Protein AF-A0A842KE38-F1 (afdb_monomer_lite)

Foldseek 3Di:
DWWKKWKFFDAVPGTQDIGIDTDDDADPPRHPDDDPDDDDDDDDDDRPRGQKIFIATPVRDTPDIDGDDPWDKDKAWPPPHDDDDDAFFKDKTFMDIDDPVPDQDFKWKWKDQPAPPDTDTQDGRHRDRMDIDGCNVCHDRPIDIDIDD

Structure (mmCIF, N/CA/C/O backbone):
data_AF-A0A842KE38-F1
#
_entry.id   AF-A0A842KE38-F1
#
loop_
_atom_site.group_PDB
_atom_site.id
_atom_site.type_symbol
_atom_site.label_atom_id
_atom_site.label_alt_id
_atom_site.label_comp_id
_atom_site.label_asym_id
_atom_site.label_entity_id
_atom_site.label_seq_id
_atom_site.pdbx_PDB_ins_code
_atom_site.Cartn_x
_atom_site.Cartn_y
_atom_site.Cartn_z
_atom_site.occupancy
_atom_site.B_iso_or_equiv
_atom_site.auth_seq_id
_atom_site.auth_comp_id
_atom_site.auth_asym_id
_atom_site.auth_atom_id
_atom_site.pdbx_PDB_model_num
ATOM 1 N N . MET A 1 1 ? 0.581 24.268 21.949 1.00 58.28 1 MET A N 1
ATOM 2 C CA . MET A 1 1 ? -0.018 23.309 22.916 1.00 58.28 1 MET A CA 1
ATOM 3 C C . MET A 1 1 ? -0.162 21.964 22.214 1.00 58.28 1 MET A C 1
ATOM 5 O O . MET A 1 1 ? -0.668 21.952 21.100 1.00 58.28 1 MET A O 1
ATOM 9 N N . ALA A 1 2 ? 0.316 20.862 22.800 1.00 65.12 2 ALA A N 1
ATOM 10 C CA . ALA A 1 2 ? 0.195 19.548 22.165 1.00 65.12 2 ALA A CA 1
ATOM 11 C C . ALA A 1 2 ? -1.279 19.109 22.129 1.00 65.12 2 ALA A C 1
ATOM 13 O O . ALA A 1 2 ? -1.949 19.096 23.161 1.00 65.12 2 ALA A O 1
ATOM 14 N N . THR A 1 3 ? -1.782 18.760 20.947 1.00 71.88 3 THR A N 1
ATOM 15 C CA . THR A 1 3 ? -3.107 18.157 20.780 1.00 71.88 3 THR A CA 1
ATOM 16 C C . THR A 1 3 ? -2.974 16.653 20.949 1.00 71.88 3 THR A C 1
ATOM 18 O O . THR A 1 3 ? -2.140 16.025 20.297 1.00 71.88 3 THR A O 1
ATOM 21 N N . ILE A 1 4 ? -3.792 16.075 21.826 1.00 82.31 4 ILE A N 1
ATOM 22 C CA . ILE A 1 4 ? -3.867 14.626 22.010 1.00 82.31 4 ILE A CA 1
ATOM 23 C C . ILE A 1 4 ? -4.935 14.078 21.066 1.00 82.31 4 ILE A C 1
ATOM 25 O O . ILE A 1 4 ? -6.087 14.530 21.074 1.00 82.31 4 ILE A O 1
ATOM 29 N N . ALA A 1 5 ? -4.544 13.087 20.279 1.00 90.12 5 ALA A N 1
ATOM 30 C CA . ALA A 1 5 ? -5.433 12.298 19.448 1.00 90.12 5 ALA A CA 1
ATOM 31 C C . ALA A 1 5 ? -5.064 10.817 19.568 1.00 90.12 5 ALA A C 1
ATOM 33 O O . ALA A 1 5 ? -3.997 10.458 20.074 1.00 90.12 5 ALA A O 1
ATOM 34 N N . SER A 1 6 ? -5.957 9.944 19.121 1.00 93.50 6 SER A N 1
ATOM 35 C CA . SER A 1 6 ? -5.705 8.507 19.150 1.00 93.50 6 SER A CA 1
ATOM 36 C C . SER A 1 6 ? -6.171 7.841 17.869 1.00 93.50 6 SER A C 1
ATOM 38 O O . SER A 1 6 ? -7.213 8.194 17.314 1.00 93.50 6 SER A O 1
ATOM 40 N N . PHE A 1 7 ? -5.415 6.838 17.437 1.00 94.06 7 PHE A N 1
ATOM 41 C CA . PHE A 1 7 ? -5.851 5.870 16.442 1.00 94.06 7 PHE A CA 1
ATOM 42 C C . PHE A 1 7 ? -6.683 4.786 17.126 1.00 94.06 7 PHE A C 1
ATOM 44 O O . PHE A 1 7 ? -6.229 4.174 18.092 1.00 94.06 7 PHE A O 1
ATOM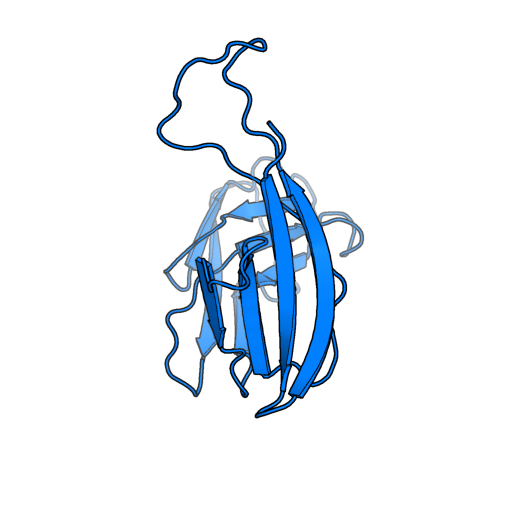 51 N N . TYR A 1 8 ? -7.885 4.546 16.616 1.00 95.75 8 TYR A N 1
ATOM 52 C CA . TYR A 1 8 ? -8.792 3.484 17.039 1.00 95.75 8 TYR A CA 1
ATOM 53 C C . TYR A 1 8 ? -8.860 2.426 15.945 1.00 95.75 8 TYR A C 1
ATOM 55 O O . TYR A 1 8 ? -9.320 2.711 14.839 1.00 95.75 8 TYR A O 1
ATOM 63 N N . PHE A 1 9 ? -8.447 1.208 16.280 1.00 95.81 9 PHE A N 1
ATOM 64 C CA . PHE A 1 9 ? -8.566 0.025 15.432 1.00 95.81 9 PHE A CA 1
ATOM 65 C C . PHE A 1 9 ? -9.776 -0.766 15.899 1.00 95.81 9 PHE A C 1
ATOM 67 O O . PHE A 1 9 ? -9.838 -1.182 17.058 1.00 95.81 9 PHE A O 1
ATOM 74 N N . GLN A 1 10 ? -10.763 -0.932 15.028 1.00 95.00 10 GLN A N 1
ATOM 75 C CA . GLN A 1 10 ? -12.067 -1.468 15.398 1.00 95.00 10 GLN A CA 1
ATOM 76 C C . GLN A 1 10 ? -12.455 -2.630 14.494 1.00 95.00 10 GLN A C 1
ATOM 78 O O . GLN A 1 10 ? -12.182 -2.609 13.295 1.00 95.00 10 GLN A O 1
ATOM 83 N N . LYS A 1 11 ? -13.146 -3.611 15.065 1.00 91.81 11 LYS A N 1
ATOM 84 C CA . LYS A 1 11 ? -13.996 -4.572 14.349 1.00 91.81 11 LYS A CA 1
ATOM 85 C C . LYS A 1 11 ? -15.445 -4.187 14.652 1.00 91.81 11 LYS A C 1
ATOM 87 O O . LYS A 1 11 ? -15.666 -3.494 15.638 1.00 91.81 11 LYS A O 1
ATOM 92 N N . VAL A 1 12 ? -16.416 -4.585 13.828 1.00 83.62 12 VAL A N 1
ATOM 93 C CA . VAL A 1 12 ? -17.844 -4.256 14.036 1.00 83.62 12 VAL A CA 1
ATOM 94 C C . VAL A 1 12 ? -18.211 -4.353 15.525 1.00 83.62 12 VAL A C 1
ATOM 96 O O . VAL A 1 12 ? -17.997 -5.393 16.144 1.00 83.62 12 VAL A O 1
ATOM 99 N N . GLU A 1 13 ? -18.651 -3.223 16.091 1.00 83.19 13 GLU A N 1
ATOM 100 C CA . GLU A 1 13 ? -19.075 -3.053 17.494 1.00 83.19 13 GLU A CA 1
ATOM 101 C C . GLU A 1 13 ? -18.011 -3.312 18.585 1.00 83.19 13 GLU A C 1
ATOM 103 O O . GLU A 1 13 ? -18.340 -3.420 19.765 1.00 83.19 13 GLU A O 1
ATOM 108 N N . SER A 1 14 ? -16.719 -3.362 18.245 1.00 92.06 14 SER A N 1
ATOM 109 C CA . SER A 1 14 ? -15.638 -3.587 19.215 1.00 92.06 14 SER A CA 1
ATOM 110 C C . SER A 1 14 ? -14.373 -2.783 18.905 1.00 92.06 14 SER A C 1
ATOM 112 O O . SER A 1 14 ? -13.946 -2.644 17.758 1.00 92.06 14 SER A O 1
ATOM 114 N N . ILE A 1 15 ? -13.732 -2.268 19.955 1.00 95.56 15 ILE A N 1
ATOM 115 C CA . ILE A 1 15 ? -12.409 -1.646 19.856 1.00 95.56 15 ILE A CA 1
ATOM 116 C C . ILE A 1 15 ? -11.365 -2.738 20.091 1.00 95.56 15 ILE A C 1
ATOM 118 O O . ILE A 1 15 ? -11.347 -3.362 21.149 1.00 95.56 15 ILE A O 1
ATOM 122 N N . LEU A 1 16 ? -10.499 -2.959 19.104 1.00 95.94 16 LEU A N 1
ATOM 123 C CA . LEU A 1 16 ? -9.398 -3.919 19.180 1.00 95.94 16 LEU A CA 1
ATOM 124 C C . LEU A 1 16 ? -8.140 -3.294 19.786 1.00 95.94 16 LEU A C 1
ATOM 126 O O . LEU A 1 16 ? -7.410 -3.958 20.515 1.00 95.94 16 LEU A O 1
ATOM 130 N N . SER A 1 17 ? -7.867 -2.028 19.464 1.00 96.06 17 SER A N 1
ATOM 131 C CA . SER A 1 17 ? -6.698 -1.307 19.968 1.00 96.06 17 SER A CA 1
ATOM 132 C C . SER A 1 17 ? -6.904 0.204 19.923 1.00 96.06 17 SER A C 1
ATOM 134 O O . SER A 1 17 ? -7.622 0.721 19.060 1.00 96.06 17 SER A O 1
ATOM 136 N N . VAL A 1 18 ? -6.240 0.905 20.843 1.00 95.31 18 VAL A N 1
ATOM 137 C CA . VAL A 1 18 ? -6.167 2.367 20.894 1.00 95.31 18 VAL A CA 1
ATOM 138 C C . VAL A 1 18 ? -4.710 2.779 21.040 1.00 95.31 18 VAL A C 1
ATOM 140 O O . VAL A 1 18 ? -4.032 2.349 21.972 1.00 95.31 18 VAL A O 1
ATOM 143 N N . ILE A 1 19 ? -4.236 3.635 20.137 1.00 94.00 19 ILE A N 1
ATOM 144 C CA . ILE A 1 19 ? -2.865 4.151 20.158 1.00 94.00 19 ILE A CA 1
ATOM 145 C C . ILE A 1 19 ? -2.920 5.665 20.255 1.00 94.00 19 ILE A C 1
ATOM 147 O O . ILE A 1 19 ? -3.369 6.342 19.333 1.00 94.00 19 ILE A O 1
ATOM 151 N N . ASN A 1 20 ? -2.471 6.186 21.392 1.00 93.06 20 ASN A N 1
ATOM 152 C CA . ASN A 1 20 ? -2.435 7.618 21.653 1.00 93.06 20 ASN A CA 1
ATOM 153 C C . ASN A 1 20 ? -1.197 8.243 21.018 1.00 93.06 20 ASN A C 1
ATOM 155 O O . ASN A 1 20 ? -0.104 7.678 21.077 1.00 93.06 20 ASN A O 1
ATOM 159 N N . PHE A 1 21 ? -1.366 9.439 20.475 1.00 90.12 21 PHE A N 1
ATOM 160 C CA . PHE A 1 21 ? -0.272 10.265 20.009 1.00 90.12 21 PHE A CA 1
ATOM 161 C C . PHE A 1 21 ? -0.519 11.725 20.374 1.00 90.12 21 PHE A C 1
ATOM 163 O O . PHE A 1 21 ? -1.653 12.206 20.446 1.00 90.12 21 PHE A O 1
ATOM 170 N N . SER A 1 22 ? 0.579 12.430 20.602 1.00 87.56 22 SER A N 1
ATOM 171 C CA . SER A 1 22 ? 0.574 13.871 20.797 1.00 87.56 22 SER A CA 1
ATOM 172 C C . SER A 1 22 ? 1.160 14.511 19.556 1.00 87.56 22 SER A C 1
ATOM 174 O O . SER A 1 22 ? 2.239 14.121 19.110 1.00 87.56 22 SER A O 1
ATOM 176 N N . ILE A 1 23 ? 0.465 15.504 19.019 1.00 80.25 23 ILE A N 1
ATOM 177 C CA . ILE A 1 23 ? 0.962 16.316 17.917 1.00 80.25 23 ILE A CA 1
ATOM 178 C C . ILE A 1 23 ? 1.076 17.767 18.362 1.00 80.25 23 ILE A C 1
ATOM 180 O O . ILE A 1 23 ? 0.185 18.303 19.020 1.00 80.25 23 ILE A O 1
ATOM 184 N N . SER A 1 24 ? 2.189 18.404 18.022 1.00 78.06 24 SER A N 1
ATOM 185 C CA . SER A 1 24 ? 2.355 19.843 18.178 1.00 78.06 24 SER A CA 1
ATOM 186 C C . SER A 1 24 ? 2.626 20.426 16.808 1.00 78.06 24 SER A C 1
ATOM 188 O O . SER A 1 24 ? 3.560 20.007 16.132 1.00 78.06 24 SER A O 1
ATOM 190 N N . PHE A 1 25 ? 1.812 21.395 16.421 1.00 75.81 25 PHE A N 1
ATOM 191 C CA . PHE A 1 25 ? 2.036 22.171 15.218 1.00 75.81 25 PHE A CA 1
ATOM 192 C C . PHE A 1 25 ? 2.848 23.396 15.619 1.00 75.81 25 PHE A C 1
ATOM 194 O O . PHE A 1 25 ? 2.385 24.211 16.414 1.00 75.81 25 PHE A O 1
ATOM 201 N N . ILE A 1 26 ? 4.086 23.454 15.144 1.00 71.06 26 ILE A N 1
ATOM 202 C CA . ILE A 1 26 ? 4.981 24.598 15.306 1.00 71.06 26 ILE A CA 1
ATOM 203 C C . ILE A 1 26 ? 5.258 25.112 13.894 1.00 71.06 26 ILE A C 1
ATOM 205 O O . ILE A 1 26 ? 5.452 24.303 12.980 1.00 71.06 26 ILE A O 1
ATOM 209 N N . GLY A 1 27 ? 5.198 26.426 13.710 1.00 66.69 27 GLY A N 1
ATOM 210 C CA . GLY A 1 27 ? 5.492 27.083 12.446 1.00 66.69 27 GLY A CA 1
ATOM 211 C C . GLY A 1 27 ? 6.975 26.981 12.068 1.00 66.69 27 GLY A C 1
ATOM 212 O O . GLY A 1 27 ? 7.793 26.443 12.830 1.00 66.69 27 GLY A O 1
ATOM 213 N N . PRO A 1 28 ? 7.342 27.474 10.873 1.00 68.56 28 PRO A N 1
ATOM 214 C CA . PRO A 1 28 ? 8.731 27.530 10.431 1.00 68.56 28 PRO A CA 1
ATOM 215 C C . PRO A 1 28 ? 9.630 28.170 11.498 1.00 68.56 28 PRO A C 1
ATOM 217 O O . PRO A 1 28 ? 9.247 29.138 12.146 1.00 68.56 28 PRO A O 1
ATOM 220 N N . GLU A 1 29 ? 10.825 27.610 11.704 1.00 69.88 29 GLU A N 1
ATOM 221 C CA . GLU A 1 29 ? 11.835 28.155 12.632 1.00 69.88 29 GLU A CA 1
ATOM 222 C C . GLU A 1 29 ? 11.390 28.276 14.103 1.00 69.88 29 GLU A C 1
ATOM 224 O O . GLU A 1 29 ? 11.982 29.019 14.884 1.00 69.88 29 GLU A O 1
ATOM 229 N N . GLY A 1 30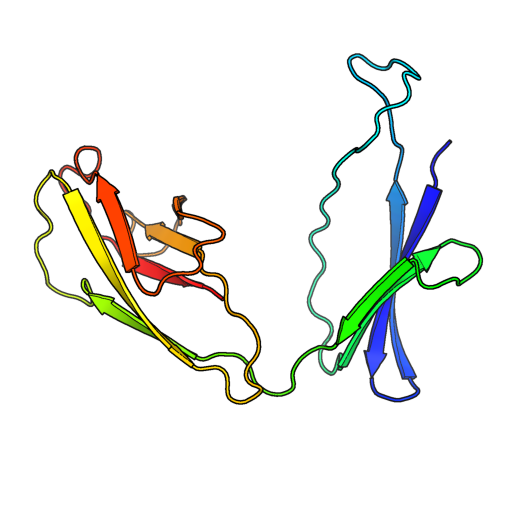 ? 10.370 27.520 14.518 1.00 68.00 30 GLY A N 1
ATOM 230 C CA . GLY A 1 30 ? 9.862 27.594 15.888 1.00 68.00 30 GLY A CA 1
ATOM 231 C C . GLY A 1 30 ? 8.831 28.703 16.103 1.00 68.00 30 GLY A C 1
ATOM 232 O O . GLY A 1 30 ? 8.447 28.945 17.248 1.00 68.00 30 GLY A O 1
ATOM 233 N N . SER A 1 31 ? 8.393 29.376 15.034 1.00 69.75 31 SER A N 1
ATOM 234 C CA . SER A 1 31 ? 7.384 30.426 15.116 1.00 69.75 31 SER A CA 1
ATOM 235 C C . SER A 1 31 ? 6.009 29.858 15.483 1.00 69.75 31 SER A C 1
ATOM 237 O O . SER A 1 31 ? 5.686 28.699 15.222 1.00 69.75 31 SER A O 1
ATOM 239 N N . GLU A 1 32 ? 5.162 30.691 16.084 1.00 67.19 32 GLU A N 1
ATOM 240 C CA . GLU A 1 32 ? 3.730 30.402 16.236 1.00 67.19 32 GLU A CA 1
ATOM 241 C C . GLU A 1 32 ? 2.929 30.884 15.014 1.00 67.19 32 GLU A C 1
ATOM 243 O O . GLU A 1 32 ? 1.727 31.134 15.116 1.00 67.19 32 GLU A O 1
ATOM 248 N N . GLU A 1 33 ? 3.580 31.058 13.855 1.00 72.12 33 GLU A N 1
ATOM 249 C CA . GLU A 1 33 ? 2.873 31.457 12.641 1.00 72.12 33 GLU A CA 1
ATOM 250 C C . GLU A 1 33 ? 1.817 30.415 12.279 1.00 72.12 33 GLU A C 1
ATOM 252 O O . GLU A 1 33 ? 2.065 29.205 12.253 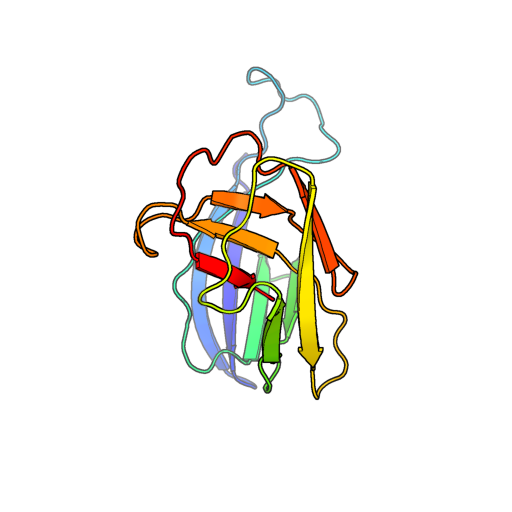1.00 72.12 33 GLU A O 1
ATOM 257 N N . ILE A 1 34 ? 0.612 30.913 12.006 1.00 67.62 34 ILE A N 1
ATOM 258 C CA . ILE A 1 34 ? -0.499 30.086 11.564 1.00 67.62 34 ILE A CA 1
ATOM 259 C C . ILE A 1 34 ? -0.154 29.587 10.167 1.00 67.62 34 ILE A C 1
ATOM 261 O O . ILE A 1 34 ? -0.100 30.358 9.212 1.00 67.62 34 ILE A O 1
ATOM 265 N N . VAL A 1 35 ? 0.068 28.284 10.066 1.00 69.62 35 VAL A N 1
ATOM 266 C CA . VAL A 1 35 ? 0.168 27.582 8.792 1.00 69.62 35 VAL A CA 1
ATOM 267 C C . VAL A 1 35 ? -1.174 26.932 8.485 1.00 69.62 35 VAL A C 1
ATOM 269 O O . VAL A 1 35 ? -1.792 26.327 9.362 1.00 69.62 35 VAL A O 1
ATOM 272 N N . ASP A 1 36 ? -1.611 27.016 7.230 1.00 75.62 36 ASP A N 1
ATOM 273 C CA . ASP A 1 36 ? -2.856 26.373 6.783 1.00 75.62 36 ASP A CA 1
ATOM 274 C C . ASP A 1 36 ? -2.770 24.837 6.846 1.00 75.62 36 ASP A C 1
ATOM 276 O O . ASP A 1 36 ? -3.785 24.139 6.870 1.00 75.62 36 ASP A O 1
ATOM 280 N N . PHE A 1 37 ? -1.549 24.296 6.876 1.00 73.56 37 PHE A N 1
ATOM 281 C CA . PHE A 1 37 ? -1.279 22.866 6.890 1.00 73.56 37 PHE A CA 1
ATOM 282 C C . PHE A 1 37 ? 0.059 22.551 7.569 1.00 73.56 37 PHE A C 1
ATOM 284 O O . PHE A 1 37 ? 1.054 23.241 7.354 1.00 73.56 37 PHE A O 1
ATOM 291 N N . ASN A 1 38 ? 0.100 21.465 8.345 1.00 77.06 38 ASN A N 1
ATOM 292 C CA . ASN A 1 38 ? 1.332 20.923 8.912 1.00 77.06 38 ASN A CA 1
ATOM 293 C C . ASN A 1 38 ? 1.258 19.378 8.925 1.00 77.06 38 ASN A C 1
ATOM 295 O O . ASN A 1 38 ? 0.383 18.819 9.597 1.00 77.06 38 ASN A O 1
ATOM 299 N N . PRO A 1 39 ? 2.102 18.680 8.142 1.00 79.94 39 PRO A N 1
ATOM 300 C CA . PRO A 1 39 ? 2.009 17.236 7.967 1.00 79.94 39 PRO A CA 1
ATOM 301 C C . PRO A 1 39 ? 2.516 16.468 9.190 1.00 79.94 39 PRO A C 1
ATOM 303 O O . PRO A 1 39 ? 3.419 16.898 9.902 1.00 79.94 39 PRO A O 1
ATOM 306 N N . PHE A 1 40 ? 1.992 15.260 9.380 1.00 85.19 40 PHE A N 1
ATOM 307 C CA . PHE A 1 40 ? 2.511 14.303 10.351 1.00 85.19 40 PHE A CA 1
ATOM 308 C C . PHE A 1 40 ? 2.477 12.885 9.794 1.00 85.19 40 PHE A C 1
ATOM 310 O O . PHE A 1 40 ? 1.664 12.567 8.928 1.00 85.19 40 PHE A O 1
ATOM 317 N N . ALA A 1 41 ? 3.344 12.020 10.320 1.00 84.12 41 ALA A N 1
ATOM 318 C CA . ALA A 1 41 ? 3.396 10.613 9.950 1.00 84.12 41 ALA A CA 1
ATOM 319 C C . ALA A 1 41 ? 3.667 9.740 11.181 1.00 84.12 41 ALA A C 1
ATOM 321 O O . ALA A 1 41 ? 4.529 10.053 12.001 1.00 84.12 41 ALA A O 1
ATOM 322 N N . PHE A 1 42 ? 2.952 8.619 11.279 1.00 84.19 42 PHE A N 1
ATOM 323 C CA . PHE A 1 42 ? 3.152 7.600 12.307 1.00 84.19 42 PHE A CA 1
ATOM 324 C C . PHE A 1 42 ? 3.299 6.232 11.646 1.00 84.19 42 PHE A C 1
ATOM 326 O O . PHE A 1 42 ? 2.549 5.896 10.732 1.00 84.19 42 PHE A O 1
ATOM 333 N N . ARG A 1 43 ? 4.245 5.421 12.130 1.00 82.44 43 ARG A N 1
ATOM 334 C CA . ARG A 1 43 ? 4.330 3.996 11.787 1.00 82.44 43 ARG A CA 1
ATOM 335 C C . ARG A 1 43 ? 3.661 3.203 12.895 1.00 82.44 43 ARG A C 1
ATOM 337 O O . ARG A 1 43 ? 4.122 3.230 14.032 1.00 82.44 43 ARG A O 1
ATOM 344 N N . ILE A 1 44 ? 2.571 2.527 12.558 1.00 87.31 44 ILE A N 1
ATOM 345 C CA . ILE A 1 44 ? 1.746 1.805 13.520 1.00 87.31 44 ILE A CA 1
ATOM 346 C C . ILE A 1 44 ? 1.672 0.337 13.098 1.00 87.31 44 ILE A C 1
ATOM 348 O O . ILE A 1 44 ? 1.311 0.070 11.951 1.00 87.31 44 ILE A O 1
ATOM 352 N N . PRO A 1 45 ? 2.006 -0.618 13.985 1.00 87.50 45 PRO A N 1
ATOM 353 C CA . PRO A 1 45 ? 1.828 -2.034 13.696 1.00 87.50 45 PRO A CA 1
ATOM 354 C C . PRO A 1 45 ? 0.372 -2.356 13.356 1.00 87.50 45 PRO A C 1
ATOM 356 O O . PRO A 1 45 ? -0.550 -1.885 14.022 1.00 87.50 45 PRO A O 1
ATOM 359 N N . TRP A 1 46 ? 0.173 -3.186 12.334 1.00 89.19 46 TRP A N 1
ATOM 360 C CA . TRP A 1 46 ? -1.160 -3.630 11.947 1.00 89.19 46 TRP A CA 1
ATOM 361 C C . TRP A 1 46 ? -1.841 -4.415 13.075 1.00 89.19 46 TRP A C 1
ATOM 363 O O . TRP A 1 46 ? -1.245 -5.319 13.663 1.00 89.19 46 TRP A O 1
ATOM 373 N N . VAL A 1 47 ? -3.113 -4.105 13.340 1.00 93.19 47 VAL A N 1
ATOM 374 C CA . VAL A 1 47 ? -3.946 -4.827 14.310 1.00 93.19 47 VAL A CA 1
ATOM 375 C C . VAL A 1 47 ? -4.846 -5.799 13.552 1.00 93.19 47 VAL A C 1
ATOM 377 O O . VAL A 1 47 ? -5.758 -5.391 12.828 1.00 93.19 47 VAL A O 1
ATOM 380 N N . TYR A 1 48 ? -4.589 -7.098 13.709 1.00 90.44 48 TYR A N 1
ATOM 381 C CA . TYR A 1 48 ? -5.342 -8.136 13.008 1.00 90.44 48 TYR A CA 1
ATOM 382 C C . TYR A 1 48 ? -6.843 -8.077 13.335 1.00 90.44 48 TYR A C 1
ATOM 384 O O . TYR A 1 48 ? -7.237 -7.919 14.488 1.00 90.44 48 TYR A O 1
ATOM 392 N N . GLY A 1 49 ? -7.685 -8.227 12.309 1.00 90.50 49 GLY A N 1
ATOM 393 C CA . GLY A 1 49 ? -9.143 -8.165 12.437 1.00 90.50 49 GLY A CA 1
ATOM 394 C C . GLY A 1 49 ? -9.743 -6.757 12.375 1.00 90.50 49 GLY A C 1
ATOM 395 O O . GLY A 1 49 ? -10.966 -6.639 12.465 1.00 90.50 49 GLY A O 1
ATOM 396 N N . THR A 1 50 ? -8.924 -5.714 12.198 1.00 93.50 50 THR A N 1
ATOM 397 C CA . THR A 1 50 ? -9.405 -4.339 11.998 1.00 93.50 50 THR A CA 1
ATOM 398 C C . THR A 1 50 ? -10.251 -4.237 10.734 1.00 93.50 50 THR A C 1
ATOM 400 O O . THR A 1 50 ? -9.829 -4.658 9.662 1.00 93.50 50 THR A O 1
ATOM 403 N N . LYS A 1 51 ? -11.434 -3.642 10.879 1.00 92.50 51 LYS A N 1
ATOM 404 C CA . LYS A 1 51 ? -12.382 -3.277 9.819 1.00 92.50 51 LYS A CA 1
ATOM 405 C C . LYS A 1 51 ? -12.533 -1.769 9.661 1.00 92.50 51 LYS A C 1
ATOM 407 O O . LYS A 1 51 ? -12.887 -1.298 8.590 1.00 92.50 51 LYS A O 1
ATOM 412 N N . ILE A 1 52 ? -12.265 -1.005 10.717 1.00 94.00 52 ILE A N 1
ATOM 413 C CA . ILE A 1 52 ? -12.366 0.454 10.705 1.00 94.00 52 ILE A CA 1
ATOM 414 C C . ILE A 1 52 ? -11.174 1.033 11.466 1.00 94.00 52 ILE A C 1
ATOM 416 O O . ILE A 1 52 ? -10.900 0.633 12.602 1.00 94.00 52 ILE A O 1
ATOM 420 N N . ILE A 1 53 ? -10.497 1.998 10.851 1.00 94.75 53 ILE A N 1
ATOM 421 C CA . ILE A 1 53 ? -9.487 2.843 11.488 1.00 94.75 53 ILE A CA 1
ATOM 422 C C . ILE A 1 53 ? -10.086 4.234 11.646 1.00 94.75 53 ILE A C 1
ATOM 424 O O . ILE A 1 53 ? -10.554 4.824 10.676 1.00 94.75 53 ILE A O 1
ATOM 428 N N . GLN A 1 54 ? -10.056 4.778 12.857 1.00 95.88 54 GLN A N 1
ATOM 429 C CA . GLN A 1 54 ? -10.464 6.158 13.113 1.00 95.88 54 GLN A CA 1
ATOM 430 C C . GLN A 1 54 ? -9.360 6.928 13.819 1.00 95.88 54 GLN A C 1
ATOM 432 O O . GLN A 1 54 ? -8.724 6.410 14.734 1.00 95.88 54 GLN A O 1
ATOM 437 N N . ILE A 1 55 ? -9.193 8.193 13.453 1.00 95.25 55 ILE A N 1
ATOM 438 C CA . ILE A 1 55 ? -8.480 9.162 14.282 1.00 95.25 55 ILE A CA 1
ATOM 439 C C . ILE A 1 55 ? -9.535 9.890 15.101 1.00 95.25 55 ILE A C 1
ATOM 441 O O . ILE A 1 55 ? -10.472 10.450 14.530 1.00 95.25 55 ILE A O 1
ATOM 445 N N . ARG A 1 56 ? -9.397 9.895 16.427 1.00 94.94 56 ARG A N 1
ATOM 446 C CA . ARG A 1 56 ? -10.289 10.648 17.317 1.00 94.94 56 ARG A CA 1
ATOM 447 C C . ARG A 1 56 ? -9.518 11.674 18.137 1.00 94.94 56 ARG A C 1
ATOM 449 O O . ARG A 1 56 ? -8.380 11.421 18.526 1.00 94.94 56 ARG A O 1
ATOM 456 N N . ASN A 1 57 ? -10.138 12.820 18.412 1.00 92.56 57 ASN A N 1
ATOM 457 C CA . ASN A 1 57 ? -9.586 13.807 19.346 1.00 92.56 57 ASN A CA 1
ATOM 458 C C . ASN A 1 57 ? -9.767 13.358 20.812 1.00 92.56 57 ASN A C 1
ATOM 460 O O . ASN A 1 57 ? -10.474 12.391 21.098 1.00 92.56 57 ASN A O 1
ATOM 464 N N . ALA A 1 58 ? -9.193 14.107 21.756 1.00 89.25 58 ALA A N 1
ATOM 465 C CA . ALA A 1 58 ? -9.324 13.842 23.195 1.00 89.25 58 ALA A CA 1
ATOM 466 C C . ALA A 1 58 ? -10.774 13.841 23.731 1.00 89.25 58 ALA A C 1
ATOM 468 O O . ALA A 1 58 ? -11.035 13.276 24.789 1.00 89.25 58 ALA A O 1
ATOM 469 N N . LYS A 1 59 ? -11.728 14.456 23.016 1.00 92.56 59 LYS A N 1
ATOM 470 C CA . LYS A 1 59 ? -13.164 14.441 23.354 1.00 92.56 59 LYS A CA 1
ATOM 471 C C . LYS A 1 59 ? -13.899 13.231 22.760 1.00 92.56 59 LYS A C 1
ATOM 473 O O . LYS A 1 59 ? -15.105 13.103 22.946 1.00 92.56 59 LYS A O 1
ATOM 478 N N . GLY A 1 60 ? -13.197 12.370 22.022 1.00 90.81 60 GLY A N 1
ATOM 479 C CA . GLY A 1 60 ? -13.756 11.208 21.338 1.00 90.81 60 GLY A CA 1
ATOM 480 C C . GLY A 1 60 ? -14.416 11.514 19.991 1.00 90.81 60 GLY A C 1
ATOM 481 O O . GLY A 1 60 ? -14.996 10.606 19.400 1.00 90.81 60 GLY A O 1
ATOM 482 N N . ASN A 1 61 ? -14.335 12.745 19.469 1.00 94.25 61 ASN A N 1
ATOM 483 C CA . ASN A 1 61 ? -14.876 13.046 18.141 1.00 94.25 61 ASN A CA 1
ATOM 484 C C . ASN A 1 61 ? -14.001 12.419 17.058 1.00 94.25 61 ASN A C 1
ATOM 486 O O . ASN A 1 61 ? -12.778 12.562 17.100 1.00 94.25 61 ASN A O 1
ATOM 490 N N . VAL A 1 62 ? -14.634 11.777 16.076 1.00 95.25 62 VAL A N 1
ATOM 491 C CA . VAL A 1 62 ? -13.963 11.233 14.892 1.00 95.25 62 VAL A CA 1
ATOM 492 C C . VAL A 1 62 ? -13.518 12.390 13.999 1.00 95.25 62 VAL A C 1
ATOM 494 O O . VAL A 1 62 ? -14.334 13.201 13.573 1.00 95.25 62 VAL A O 1
ATOM 497 N N . LEU A 1 63 ? -12.213 12.471 13.755 1.00 93.06 63 LEU A N 1
ATOM 498 C CA . LEU A 1 63 ? -11.576 13.454 12.876 1.00 93.06 63 LEU A CA 1
ATOM 499 C C . LEU A 1 63 ? -11.351 12.894 11.469 1.00 93.06 63 LEU A C 1
ATOM 501 O O . LEU A 1 63 ? -11.401 13.634 10.494 1.00 93.06 63 LEU A O 1
ATOM 505 N N . ALA A 1 64 ? -11.086 11.592 11.376 1.00 93.12 64 ALA A N 1
ATOM 506 C CA . ALA A 1 64 ? -10.916 10.874 10.123 1.00 93.12 64 ALA A CA 1
ATOM 507 C C . ALA A 1 64 ? -11.324 9.414 10.311 1.00 93.12 64 ALA A C 1
ATOM 509 O O . ALA A 1 64 ? -11.162 8.855 11.400 1.00 93.12 64 ALA A O 1
ATOM 510 N N . GLU A 1 65 ? -11.813 8.800 9.241 1.00 94.19 65 GLU A N 1
ATOM 511 C CA . GLU A 1 65 ? -12.205 7.397 9.202 1.00 94.19 65 GLU A CA 1
ATOM 512 C C . GLU A 1 65 ? -11.709 6.752 7.911 1.00 94.19 65 GLU A C 1
ATOM 514 O O . GLU A 1 65 ? -11.780 7.344 6.833 1.00 94.19 65 GLU A O 1
ATOM 519 N N . LYS A 1 66 ? -11.226 5.518 8.032 1.00 90.25 66 LYS A N 1
ATOM 520 C CA . LYS A 1 66 ? -10.928 4.637 6.912 1.00 90.25 66 LYS A CA 1
ATOM 521 C C . LYS A 1 66 ? -11.551 3.275 7.182 1.00 90.25 66 LYS A C 1
ATOM 523 O O . LYS A 1 66 ? -11.221 2.617 8.170 1.00 90.25 66 LYS A O 1
ATOM 528 N N . ILE A 1 67 ? -12.427 2.852 6.279 1.00 89.50 67 ILE A N 1
ATOM 529 C CA . ILE A 1 67 ? -12.922 1.478 6.232 1.00 89.50 67 ILE A CA 1
ATOM 530 C C . ILE A 1 67 ? -11.818 0.618 5.615 1.00 89.50 67 ILE A C 1
ATOM 532 O O . ILE A 1 67 ? -11.237 0.974 4.587 1.00 89.50 67 ILE A O 1
ATOM 536 N N . VAL A 1 68 ? -11.490 -0.479 6.288 1.00 87.81 68 VAL A N 1
ATOM 537 C CA . VAL A 1 68 ? -10.566 -1.492 5.786 1.00 87.81 68 VAL A CA 1
ATOM 538 C C . VAL A 1 68 ? -11.375 -2.394 4.868 1.00 87.81 68 VAL A C 1
ATOM 540 O O . VAL A 1 68 ? -12.289 -3.073 5.334 1.00 87.81 68 VAL A O 1
ATOM 543 N N . SER A 1 69 ? -11.050 -2.369 3.578 1.00 84.19 69 SER A N 1
ATOM 544 C CA . SER A 1 69 ? -11.652 -3.275 2.605 1.00 84.19 69 SER A CA 1
ATOM 545 C C . SER A 1 69 ? -11.409 -4.739 3.012 1.00 84.19 69 SER A C 1
ATOM 547 O O . SER A 1 69 ? -10.358 -5.094 3.556 1.00 84.19 69 SER A O 1
ATOM 549 N N . GLU A 1 70 ? -12.408 -5.590 2.769 1.00 82.31 70 GLU A N 1
ATOM 550 C CA . GLU A 1 70 ? -12.291 -7.044 2.938 1.00 82.31 70 GLU A CA 1
ATOM 551 C C . GLU A 1 70 ? -11.360 -7.668 1.893 1.00 82.31 70 GLU A C 1
ATOM 553 O O . GLU A 1 70 ? -10.817 -8.752 2.115 1.00 82.31 70 GLU A O 1
ATOM 558 N N . ASN A 1 71 ? -11.172 -6.984 0.767 1.00 83.94 71 ASN A N 1
ATOM 559 C CA . ASN A 1 71 ? -10.504 -7.499 -0.405 1.00 83.94 71 ASN A CA 1
ATOM 560 C C . ASN A 1 71 ? -9.304 -6.620 -0.750 1.00 83.94 71 ASN A C 1
ATOM 562 O O . ASN A 1 71 ? -9.436 -5.539 -1.307 1.00 83.94 71 ASN A O 1
ATOM 566 N N . SER A 1 72 ? -8.100 -7.101 -0.444 1.00 83.44 72 SER A N 1
ATOM 567 C CA . SER A 1 72 ? -6.896 -6.412 -0.904 1.00 83.44 72 SER A CA 1
ATOM 568 C C . SER A 1 72 ? -6.879 -6.356 -2.435 1.00 83.44 72 SER A C 1
ATOM 570 O O . SER A 1 72 ? -7.154 -7.384 -3.069 1.00 83.44 72 SER A O 1
ATOM 572 N N . PRO A 1 73 ? -6.512 -5.212 -3.037 1.00 88.69 73 PRO A N 1
ATOM 573 C CA . PRO A 1 73 ? -6.356 -5.162 -4.475 1.00 88.69 73 PRO A CA 1
ATOM 574 C C . PRO A 1 73 ? -5.235 -6.114 -4.910 1.00 88.69 73 PRO A C 1
ATOM 576 O O . PRO A 1 73 ? -4.357 -6.510 -4.135 1.00 88.69 73 PRO A O 1
ATOM 579 N N . VAL A 1 74 ? -5.267 -6.514 -6.172 1.00 90.06 74 VAL A N 1
ATOM 580 C CA . VAL A 1 74 ? -4.245 -7.360 -6.784 1.00 90.06 74 VAL A CA 1
ATOM 581 C C . VAL A 1 74 ? -3.486 -6.515 -7.784 1.00 90.06 74 VAL A C 1
ATOM 583 O O . VAL A 1 74 ? -4.093 -5.853 -8.619 1.00 90.06 74 VAL A O 1
ATOM 586 N N . VAL A 1 75 ? -2.158 -6.571 -7.731 1.00 92.06 75 VAL A N 1
ATOM 587 C CA . VAL A 1 75 ? -1.280 -5.916 -8.700 1.00 92.06 75 VAL A CA 1
ATOM 588 C C . VAL A 1 75 ? -0.282 -6.921 -9.260 1.00 92.06 75 VAL A C 1
ATOM 590 O O . VAL A 1 75 ? 0.272 -7.751 -8.541 1.00 92.06 75 VAL A O 1
ATOM 593 N N . THR A 1 76 ? -0.074 -6.891 -10.571 1.00 92.62 76 THR A N 1
ATOM 594 C CA . THR A 1 76 ? 0.849 -7.787 -11.273 1.00 92.62 76 THR A CA 1
ATOM 595 C C . THR A 1 76 ? 1.665 -6.982 -12.262 1.00 92.62 76 THR A C 1
ATOM 597 O O . THR A 1 76 ? 1.117 -6.396 -13.196 1.00 92.62 76 THR A O 1
ATOM 600 N N . VAL A 1 77 ? 2.983 -6.958 -12.071 1.00 91.94 77 VAL A N 1
ATOM 601 C CA . VAL A 1 77 ? 3.895 -6.320 -13.021 1.00 91.94 77 VAL A CA 1
ATOM 602 C C . VAL A 1 77 ? 3.902 -7.139 -14.310 1.00 91.94 77 VAL A C 1
ATOM 604 O O . VAL A 1 77 ? 4.165 -8.337 -14.301 1.00 91.94 77 VAL A O 1
ATOM 607 N N . VAL A 1 78 ? 3.569 -6.484 -15.418 1.00 95.06 78 VAL A N 1
ATOM 608 C CA . VAL A 1 78 ? 3.538 -7.085 -16.757 1.00 95.06 78 VAL A CA 1
ATOM 609 C C . VAL A 1 78 ? 4.889 -6.903 -17.436 1.00 95.06 78 VAL A C 1
ATOM 611 O O . VAL A 1 78 ? 5.333 -7.803 -18.144 1.00 95.06 78 VAL A O 1
ATOM 614 N N . TYR A 1 79 ? 5.537 -5.756 -17.215 1.00 92.50 79 TYR A N 1
ATOM 615 C CA . TYR A 1 79 ? 6.851 -5.457 -17.769 1.00 92.50 79 TYR A CA 1
ATOM 616 C C . TYR A 1 79 ? 7.589 -4.377 -16.956 1.00 92.50 79 TYR A C 1
ATOM 618 O O . TYR A 1 79 ? 6.957 -3.387 -16.576 1.00 92.50 79 TYR A O 1
ATOM 626 N N . PRO A 1 80 ? 8.915 -4.492 -16.776 1.00 90.56 80 PRO A N 1
ATOM 627 C CA . PRO A 1 80 ? 9.679 -5.739 -16.889 1.00 90.56 80 PRO A CA 1
ATOM 628 C C . PRO A 1 80 ? 9.259 -6.711 -15.777 1.00 90.56 80 PRO A C 1
ATOM 630 O O . PRO A 1 80 ? 8.919 -6.265 -14.679 1.00 90.56 80 PRO A O 1
ATOM 633 N N . ASN A 1 81 ? 9.226 -8.014 -16.057 1.00 89.56 81 ASN A N 1
ATOM 634 C CA . ASN A 1 81 ? 8.741 -9.019 -15.099 1.00 89.56 81 ASN A CA 1
ATOM 635 C C . ASN A 1 81 ? 9.742 -10.141 -14.775 1.00 89.56 81 ASN A C 1
ATOM 637 O O . ASN A 1 81 ? 9.438 -10.992 -13.939 1.00 89.56 81 ASN A O 1
ATOM 641 N N . GLY A 1 82 ? 10.938 -10.111 -15.362 1.00 84.56 82 GLY A N 1
ATOM 642 C CA . GLY A 1 82 ? 12.026 -11.028 -15.055 1.00 84.56 82 GLY A CA 1
ATOM 643 C C . GLY A 1 82 ? 12.821 -11.440 -16.294 1.00 84.56 82 GLY A C 1
ATOM 644 O O . GLY A 1 82 ? 12.270 -11.864 -17.306 1.00 84.56 82 GLY A O 1
ATOM 645 N N . GLY A 1 83 ? 14.149 -11.391 -16.177 1.00 82.50 83 GLY A N 1
ATOM 646 C CA . GLY A 1 83 ? 15.069 -11.856 -17.218 1.00 82.50 83 GLY A CA 1
ATOM 647 C C . GLY A 1 83 ? 15.319 -10.863 -18.354 1.00 82.50 83 GLY A C 1
ATOM 648 O O . GLY A 1 83 ? 16.121 -11.163 -19.236 1.00 82.50 83 GLY A O 1
ATOM 649 N N . GLU A 1 84 ? 14.686 -9.687 -18.346 1.00 86.31 84 GLU A N 1
ATOM 650 C CA . GLU A 1 84 ? 14.971 -8.639 -19.323 1.00 86.31 84 GLU A CA 1
ATOM 651 C C . GLU A 1 84 ? 16.264 -7.880 -18.992 1.00 86.31 84 GLU A C 1
ATOM 653 O O . GLU A 1 84 ? 16.514 -7.489 -17.851 1.00 86.31 84 GLU A O 1
ATOM 658 N N . GLU A 1 85 ? 17.062 -7.592 -20.020 1.00 81.44 85 GLU A N 1
ATOM 659 C CA . GLU A 1 85 ? 18.150 -6.621 -19.924 1.00 81.44 85 GLU A CA 1
ATOM 660 C C . GLU A 1 85 ? 17.605 -5.212 -20.179 1.00 81.44 85 GLU A C 1
ATOM 662 O O . GLU A 1 85 ? 17.159 -4.884 -21.281 1.00 81.44 85 GLU A O 1
ATOM 667 N N . ILE A 1 86 ? 17.645 -4.357 -19.157 1.00 81.50 86 ILE A N 1
ATOM 668 C CA . ILE A 1 86 ? 17.204 -2.964 -19.270 1.00 81.50 86 ILE A CA 1
ATOM 669 C C . ILE A 1 86 ? 18.413 -2.067 -19.529 1.00 81.50 86 ILE A C 1
ATOM 671 O O . ILE A 1 86 ? 19.229 -1.822 -18.641 1.00 81.50 86 ILE A O 1
ATOM 675 N N . TYR A 1 87 ? 18.519 -1.552 -20.754 1.00 79.56 87 TYR A N 1
ATOM 676 C CA . TYR A 1 87 ? 19.597 -0.641 -21.136 1.00 79.56 87 TYR A CA 1
ATOM 677 C C . TYR A 1 87 ? 19.384 0.784 -20.586 1.00 79.56 87 TYR A C 1
ATOM 679 O O . TYR A 1 87 ? 18.244 1.222 -20.399 1.00 79.56 87 TYR A O 1
ATOM 687 N N . PRO A 1 88 ? 20.466 1.561 -20.376 1.00 83.19 88 PRO A N 1
ATOM 688 C CA . PRO A 1 88 ? 20.373 2.959 -19.966 1.00 83.19 88 PRO A CA 1
ATOM 689 C C . PRO A 1 88 ? 19.505 3.795 -20.919 1.00 83.19 88 PRO A C 1
ATOM 691 O O . PRO A 1 88 ? 19.814 3.947 -22.099 1.00 83.19 88 PRO A O 1
ATOM 694 N N . GLY A 1 89 ? 18.437 4.397 -20.399 1.00 84.62 89 GLY A N 1
ATOM 695 C CA . GLY A 1 89 ? 17.470 5.137 -21.209 1.00 84.62 89 GLY A CA 1
ATOM 696 C C . GLY A 1 89 ? 16.112 5.218 -20.530 1.00 84.62 89 GLY A C 1
ATOM 697 O O . GLY A 1 89 ? 16.002 4.961 -19.336 1.00 84.62 89 GLY A O 1
ATOM 698 N N . ASN A 1 90 ? 15.078 5.594 -21.277 1.00 89.81 90 ASN A N 1
ATOM 699 C CA . ASN A 1 90 ? 13.717 5.555 -20.751 1.00 89.81 90 ASN A CA 1
ATOM 700 C C . ASN A 1 90 ? 13.222 4.105 -20.733 1.00 89.81 90 ASN A C 1
ATOM 702 O O . ASN A 1 90 ? 13.301 3.416 -21.748 1.00 89.81 90 ASN A O 1
ATOM 706 N N . CYS A 1 91 ? 12.691 3.670 -19.597 1.00 89.81 91 CYS A N 1
ATOM 707 C CA . CYS A 1 91 ? 12.017 2.391 -19.437 1.00 89.81 91 CYS A CA 1
ATOM 708 C C . CYS A 1 91 ? 10.590 2.653 -18.957 1.00 89.81 91 CYS A C 1
ATOM 710 O O . CYS A 1 91 ? 10.388 3.389 -17.991 1.00 89.81 91 CYS A O 1
ATOM 712 N N . THR A 1 92 ? 9.605 2.067 -19.636 1.00 93.69 92 THR A N 1
ATOM 713 C CA . THR A 1 92 ? 8.200 2.144 -19.231 1.00 93.69 92 THR A CA 1
ATOM 714 C C . THR A 1 92 ? 7.812 0.863 -18.515 1.00 93.69 92 THR A C 1
ATOM 716 O O . THR A 1 92 ? 7.686 -0.188 -19.136 1.00 93.69 92 THR A O 1
ATOM 719 N N . ILE A 1 93 ? 7.594 0.973 -17.214 1.00 93.31 93 ILE A N 1
ATOM 720 C CA . ILE A 1 93 ? 7.094 -0.079 -16.337 1.00 93.31 93 ILE A CA 1
ATOM 721 C C . ILE A 1 93 ? 5.578 -0.150 -16.514 1.00 93.31 93 ILE A C 1
ATOM 723 O O . ILE A 1 93 ? 4.916 0.886 -16.571 1.00 93.31 93 ILE A O 1
ATOM 727 N N . ARG A 1 94 ? 5.024 -1.356 -16.630 1.00 95.50 94 ARG A N 1
ATOM 728 C CA . ARG A 1 94 ? 3.595 -1.606 -16.858 1.00 95.50 94 ARG A CA 1
ATOM 729 C C . ARG A 1 94 ? 3.100 -2.693 -15.922 1.00 95.50 94 ARG A C 1
ATOM 731 O O . ARG A 1 94 ? 3.781 -3.699 -15.721 1.00 95.50 94 ARG A O 1
ATOM 738 N N . TRP A 1 95 ? 1.893 -2.526 -15.407 1.00 95.69 95 TRP A N 1
ATOM 739 C CA . TRP A 1 95 ? 1.246 -3.500 -14.535 1.00 95.69 95 TRP A CA 1
ATOM 740 C C . TRP A 1 95 ? -0.239 -3.626 -14.860 1.00 95.69 95 TRP A C 1
ATOM 742 O O . TRP A 1 95 ? -0.833 -2.757 -15.489 1.00 95.69 95 TRP A O 1
ATOM 752 N N . ASN A 1 96 ? -0.833 -4.730 -14.427 1.00 95.62 96 ASN A N 1
ATOM 753 C CA . ASN A 1 96 ? -2.275 -4.875 -14.316 1.00 95.62 96 ASN A CA 1
ATOM 754 C C . ASN A 1 96 ? -2.647 -4.761 -12.844 1.00 95.62 96 ASN A C 1
ATOM 756 O O . ASN A 1 96 ? -1.911 -5.246 -11.983 1.00 95.62 96 ASN A O 1
ATOM 760 N N . ALA A 1 97 ? -3.789 -4.146 -12.568 1.00 93.88 97 ALA A N 1
ATOM 761 C CA . ALA A 1 97 ? -4.324 -4.055 -11.226 1.00 93.88 97 ALA A CA 1
ATOM 762 C C . ALA A 1 97 ? -5.831 -4.281 -11.230 1.00 93.88 97 ALA A C 1
ATOM 764 O O . ALA A 1 97 ? -6.513 -3.947 -12.203 1.00 93.88 97 ALA A O 1
ATOM 765 N N . TYR A 1 98 ? -6.327 -4.867 -10.150 1.00 90.88 98 TYR A N 1
ATOM 766 C CA . TYR A 1 98 ? -7.734 -5.171 -9.978 1.00 90.88 98 TYR A CA 1
ATOM 767 C C . TYR A 1 98 ? -8.126 -5.040 -8.515 1.00 90.88 98 TYR A C 1
ATOM 769 O O . TYR A 1 98 ? -7.469 -5.598 -7.641 1.00 90.88 98 TYR A O 1
ATOM 777 N N . ASP A 1 99 ? -9.222 -4.336 -8.279 1.00 89.44 99 ASP A N 1
ATOM 778 C CA . ASP A 1 99 ? -9.885 -4.253 -6.991 1.00 89.44 99 ASP A CA 1
ATOM 779 C C . ASP A 1 99 ? -11.323 -4.737 -7.179 1.00 89.44 99 ASP A C 1
ATOM 781 O O . ASP A 1 99 ? -12.039 -4.238 -8.051 1.00 89.44 99 ASP A O 1
ATOM 785 N N . ILE A 1 100 ? -11.722 -5.758 -6.422 1.00 90.75 100 ILE A N 1
ATOM 786 C CA . ILE A 1 100 ? -13.064 -6.351 -6.530 1.00 90.75 100 ILE A CA 1
ATOM 787 C C . ILE A 1 100 ? -14.142 -5.437 -5.932 1.00 90.75 100 ILE A C 1
ATOM 789 O O . ILE A 1 100 ? -15.296 -5.520 -6.353 1.00 90.75 100 ILE A O 1
ATOM 793 N N . ASP A 1 101 ? -13.771 -4.546 -5.009 1.00 88.06 101 ASP A N 1
ATOM 794 C CA . ASP A 1 101 ? -14.679 -3.568 -4.407 1.00 88.06 101 ASP A CA 1
ATOM 795 C C . ASP A 1 101 ? -14.840 -2.323 -5.302 1.00 88.06 101 ASP A C 1
ATOM 797 O O . ASP A 1 101 ? -15.778 -1.540 -5.135 1.00 88.06 101 ASP A O 1
ATOM 801 N N . GLY A 1 102 ? -13.977 -2.177 -6.313 1.00 86.81 102 GLY A N 1
ATOM 802 C CA . GLY A 1 102 ? -13.996 -1.076 -7.270 1.00 86.81 102 GLY A CA 1
ATOM 803 C C . GLY A 1 102 ? -13.378 0.208 -6.721 1.00 86.81 102 GLY A C 1
ATOM 804 O O . GLY A 1 102 ? -13.643 1.291 -7.259 1.00 86.81 102 GLY A O 1
ATOM 805 N N . ASP A 1 103 ? -12.565 0.102 -5.668 1.00 85.94 103 ASP A N 1
ATOM 806 C CA . ASP A 1 103 ? -11.862 1.243 -5.096 1.00 85.94 103 ASP A CA 1
ATOM 807 C C . ASP A 1 103 ? -10.895 1.866 -6.116 1.00 85.94 103 ASP A C 1
ATOM 809 O O . ASP A 1 103 ? -10.302 1.206 -6.975 1.00 85.94 103 ASP A O 1
ATOM 813 N N . LYS A 1 104 ? -10.724 3.191 -6.027 1.00 88.62 104 LYS A N 1
ATOM 814 C CA . LYS A 1 104 ? -9.718 3.889 -6.835 1.00 88.62 104 LYS A CA 1
ATOM 815 C C . LYS A 1 104 ? -8.331 3.506 -6.335 1.00 88.62 104 LYS A C 1
ATOM 817 O O . LYS A 1 104 ? -7.995 3.803 -5.192 1.00 88.62 104 LYS A O 1
ATOM 822 N N . LEU A 1 105 ? -7.531 2.926 -7.221 1.00 90.25 105 LEU A N 1
ATOM 823 C CA . LEU A 1 105 ? -6.163 2.522 -6.925 1.00 90.25 105 LEU A CA 1
ATOM 824 C C . LEU A 1 105 ? -5.165 3.635 -7.245 1.00 90.25 105 LEU A C 1
ATOM 826 O O . LEU A 1 105 ? -5.308 4.364 -8.230 1.00 90.25 105 LEU A O 1
ATOM 830 N N . THR A 1 106 ? -4.148 3.730 -6.401 1.00 92.00 106 THR A N 1
ATOM 831 C CA . THR A 1 106 ? -2.922 4.494 -6.632 1.00 92.00 106 THR A CA 1
ATOM 832 C C . THR A 1 106 ? -1.741 3.554 -6.493 1.00 92.00 106 THR A C 1
ATOM 834 O O . THR A 1 106 ? -1.826 2.573 -5.759 1.00 92.00 106 THR A O 1
ATOM 837 N N . PHE A 1 107 ? -0.656 3.845 -7.199 1.00 91.38 107 PHE A N 1
ATOM 838 C CA . PHE A 1 107 ? 0.486 2.953 -7.285 1.00 91.38 107 PHE A CA 1
ATOM 839 C C . PHE A 1 107 ? 1.786 3.652 -6.918 1.00 91.38 107 PHE A C 1
ATOM 841 O O . PHE A 1 107 ? 2.087 4.731 -7.438 1.00 91.38 107 PHE A O 1
ATOM 848 N N . ASP A 1 108 ? 2.595 2.966 -6.117 1.00 91.38 108 ASP A N 1
ATOM 849 C CA . ASP A 1 108 ? 3.999 3.308 -5.926 1.00 91.38 108 ASP A CA 1
ATOM 850 C C . ASP A 1 108 ? 4.872 2.296 -6.662 1.00 91.38 108 ASP A C 1
ATOM 852 O O . ASP A 1 108 ? 4.660 1.083 -6.588 1.00 91.38 108 ASP A O 1
ATOM 856 N N . VAL A 1 109 ? 5.881 2.799 -7.366 1.00 89.06 109 VAL A N 1
ATOM 857 C CA . VAL A 1 109 ? 6.851 1.989 -8.097 1.00 89.06 109 VAL A CA 1
ATOM 858 C C . VAL A 1 109 ? 8.192 2.099 -7.394 1.00 89.06 109 VAL A C 1
ATOM 860 O O . VAL A 1 109 ? 8.763 3.186 -7.268 1.00 89.06 109 VAL A O 1
ATOM 863 N N . MET A 1 110 ? 8.713 0.956 -6.958 1.00 87.44 110 MET A N 1
ATOM 864 C CA . MET A 1 110 ? 9.988 0.861 -6.257 1.00 87.44 110 MET A CA 1
ATOM 865 C C . MET A 1 110 ? 10.992 0.040 -7.061 1.00 87.44 110 MET A C 1
ATOM 867 O O . MET A 1 110 ? 10.635 -0.971 -7.670 1.00 87.44 110 MET A O 1
ATOM 871 N N . LEU A 1 111 ? 12.253 0.463 -7.015 1.00 85.69 111 LEU A N 1
ATOM 872 C CA . LEU A 1 111 ? 13.392 -0.225 -7.610 1.00 85.69 111 LEU A CA 1
ATOM 873 C C . LEU A 1 111 ? 14.329 -0.712 -6.505 1.00 85.69 111 LEU A C 1
ATOM 875 O O . LEU A 1 111 ? 14.703 0.057 -5.619 1.00 85.69 111 LEU A O 1
ATOM 879 N N . SER A 1 112 ? 14.744 -1.968 -6.590 1.00 84.25 112 SER A N 1
ATOM 880 C CA . SER A 1 112 ? 15.857 -2.508 -5.810 1.00 84.25 112 SER A CA 1
ATOM 881 C C . SER A 1 112 ? 17.022 -2.822 -6.742 1.00 84.25 112 SER A C 1
ATOM 883 O O . SER A 1 112 ? 16.796 -3.353 -7.823 1.00 84.25 112 SER A O 1
ATOM 885 N N . ALA A 1 113 ? 18.251 -2.503 -6.337 1.00 83.19 113 ALA A N 1
ATOM 886 C CA . ALA A 1 113 ? 19.478 -2.828 -7.078 1.00 83.19 113 ALA A CA 1
ATOM 887 C C . ALA A 1 113 ? 20.327 -3.915 -6.386 1.00 83.19 113 ALA A C 1
ATOM 889 O O . ALA A 1 113 ? 21.408 -4.257 -6.858 1.00 83.19 113 ALA A O 1
ATOM 890 N N . ASP A 1 114 ? 19.845 -4.437 -5.260 1.00 81.75 114 ASP A N 1
ATOM 891 C CA . ASP A 1 114 ? 20.520 -5.379 -4.363 1.00 81.75 114 ASP A CA 1
ATOM 892 C C . ASP A 1 114 ? 19.646 -6.610 -4.102 1.00 81.75 114 ASP A C 1
ATOM 894 O O . ASP A 1 114 ? 19.499 -7.102 -2.989 1.00 81.75 114 ASP A O 1
ATOM 898 N N . ASN A 1 115 ? 19.038 -7.110 -5.173 1.00 81.56 115 ASN A N 1
ATOM 899 C CA . ASN A 1 115 ? 18.211 -8.306 -5.160 1.00 81.56 115 ASN A CA 1
ATOM 900 C C . ASN A 1 115 ? 17.035 -8.305 -4.153 1.00 81.56 115 ASN A C 1
ATOM 902 O O . ASN A 1 115 ? 16.604 -9.362 -3.693 1.00 81.56 115 ASN A O 1
ATOM 906 N N . GLY A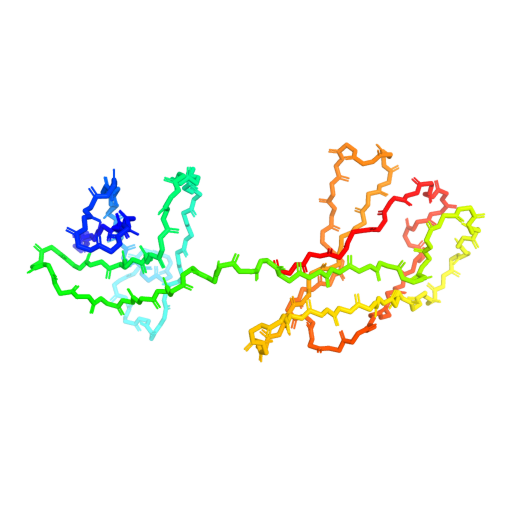 1 116 ? 16.461 -7.138 -3.871 1.00 83.38 116 GLY A N 1
ATOM 907 C CA . GLY A 1 116 ? 15.265 -6.985 -3.043 1.00 83.38 116 GLY A CA 1
ATOM 908 C C . GLY A 1 116 ? 15.553 -6.691 -1.572 1.00 83.38 116 GLY A C 1
ATOM 909 O O . GLY A 1 116 ? 14.595 -6.630 -0.796 1.00 83.38 116 GLY A O 1
ATOM 910 N N . GLU A 1 117 ? 16.818 -6.498 -1.187 1.00 82.00 117 GLU A N 1
ATOM 911 C CA . GLU A 1 117 ? 17.195 -6.147 0.187 1.00 82.00 117 GLU A CA 1
ATOM 912 C C . GLU A 1 117 ? 16.800 -4.705 0.532 1.00 82.00 117 GLU A C 1
ATOM 914 O O . GLU A 1 117 ? 16.163 -4.473 1.563 1.00 82.00 117 GLU A O 1
ATOM 919 N N . ASN A 1 118 ? 17.090 -3.746 -0.352 1.00 79.06 118 ASN A N 1
ATOM 920 C CA . ASN A 1 118 ? 16.695 -2.348 -0.207 1.00 79.06 118 ASN A CA 1
ATOM 921 C C . ASN A 1 118 ? 15.879 -1.873 -1.409 1.00 79.06 118 ASN A C 1
ATOM 923 O O . ASN A 1 118 ? 16.113 -2.246 -2.557 1.00 79.06 118 ASN A O 1
ATOM 927 N N . TRP A 1 119 ? 14.916 -0.995 -1.133 1.00 82.12 119 TRP A N 1
ATOM 928 C CA . TRP A 1 119 ? 13.962 -0.500 -2.117 1.00 82.12 119 TRP A CA 1
ATOM 929 C C . TRP A 1 119 ? 13.937 1.020 -2.121 1.00 82.12 119 TRP A C 1
ATOM 931 O O . TRP A 1 119 ? 13.760 1.652 -1.079 1.00 82.12 119 TRP A O 1
ATOM 941 N N . ILE A 1 120 ? 14.082 1.601 -3.307 1.00 82.12 120 ILE A N 1
ATOM 942 C CA . ILE A 1 120 ? 14.062 3.043 -3.529 1.00 82.12 120 ILE A CA 1
ATOM 943 C C . ILE A 1 120 ? 12.786 3.381 -4.307 1.00 82.12 120 ILE A C 1
ATOM 945 O O . ILE A 1 120 ? 12.568 2.803 -5.377 1.00 82.12 120 ILE A O 1
ATOM 949 N N . PRO A 1 121 ? 11.937 4.298 -3.814 1.00 84.94 121 PRO A N 1
ATOM 950 C CA . PRO A 1 121 ? 10.788 4.760 -4.578 1.00 84.94 121 PRO A CA 1
ATOM 951 C C . PRO A 1 121 ? 11.271 5.543 -5.803 1.00 84.94 121 PRO A C 1
ATOM 953 O O . PRO A 1 121 ? 12.087 6.459 -5.688 1.00 84.94 121 PRO A O 1
ATOM 956 N N . ILE A 1 122 ? 10.766 5.177 -6.979 1.00 88.38 122 ILE A N 1
ATOM 957 C CA . ILE A 1 122 ? 11.066 5.857 -8.246 1.00 88.38 122 ILE A CA 1
ATOM 958 C C . ILE A 1 122 ? 9.837 6.525 -8.862 1.00 88.38 122 ILE A C 1
ATOM 960 O O . ILE A 1 122 ? 10.009 7.348 -9.755 1.00 88.38 122 ILE A O 1
ATOM 964 N N . GLY A 1 123 ? 8.633 6.212 -8.379 1.00 86.62 123 GLY A N 1
ATOM 965 C CA . GLY A 1 123 ? 7.376 6.898 -8.682 1.00 86.62 123 GLY A CA 1
ATOM 966 C C . GLY A 1 123 ? 6.367 6.639 -7.562 1.00 86.62 123 GLY A C 1
ATOM 967 O O . GLY A 1 123 ? 6.393 5.558 -6.977 1.00 86.62 123 GLY A O 1
ATOM 968 N N . MET A 1 124 ? 5.537 7.627 -7.233 1.00 87.81 124 MET A N 1
ATOM 969 C CA . MET A 1 124 ? 4.554 7.550 -6.145 1.00 87.81 124 MET A CA 1
ATOM 970 C C . MET A 1 124 ? 3.220 8.149 -6.581 1.00 87.81 124 MET A C 1
ATOM 972 O O . MET A 1 124 ? 3.204 9.007 -7.469 1.00 87.81 124 MET A O 1
ATOM 976 N N . ASP A 1 125 ? 2.130 7.714 -5.948 1.00 88.56 125 ASP A N 1
ATOM 977 C CA . ASP A 1 125 ? 0.765 8.219 -6.175 1.00 88.56 125 ASP A CA 1
ATOM 978 C C . ASP A 1 125 ? 0.304 8.165 -7.652 1.00 88.56 125 ASP A C 1
ATOM 980 O O . ASP A 1 125 ? -0.496 8.989 -8.116 1.00 88.56 125 ASP A O 1
ATOM 984 N N . ILE A 1 126 ? 0.809 7.193 -8.419 1.00 93.44 126 ILE A N 1
ATOM 985 C CA . ILE A 1 126 ? 0.503 7.032 -9.847 1.00 93.44 126 ILE A CA 1
ATOM 986 C C . ILE A 1 126 ? -0.924 6.501 -9.999 1.00 93.44 126 ILE A C 1
ATOM 988 O O . ILE A 1 126 ? -1.327 5.591 -9.280 1.00 93.44 126 ILE A O 1
ATOM 992 N N . LYS A 1 127 ? -1.699 7.045 -10.942 1.00 94.38 127 LYS A N 1
ATOM 993 C CA . LYS A 1 127 ? -3.104 6.640 -11.170 1.00 94.38 127 LYS A CA 1
ATOM 994 C C . LYS A 1 127 ? -3.272 5.762 -12.404 1.00 94.38 127 LYS A C 1
ATOM 996 O O . LYS A 1 127 ? -4.287 5.091 -12.569 1.00 94.38 127 LYS A O 1
ATOM 1001 N N . GLU A 1 128 ? -2.291 5.800 -13.290 1.00 95.44 128 GLU A N 1
ATOM 1002 C CA . GLU A 1 128 ? -2.220 5.016 -14.508 1.00 95.44 128 GLU A CA 1
ATOM 1003 C C . GLU A 1 128 ? -1.591 3.644 -14.244 1.00 95.44 128 GLU A C 1
ATOM 1005 O O . GLU A 1 128 ? -0.869 3.441 -13.279 1.00 95.44 128 GLU A O 1
ATOM 1010 N N . ASN A 1 129 ? -1.790 2.703 -15.166 1.00 95.06 129 ASN A N 1
ATOM 1011 C CA . ASN A 1 129 ? -1.200 1.359 -15.091 1.00 95.06 129 ASN A CA 1
ATOM 1012 C C . ASN A 1 129 ? 0.210 1.279 -15.711 1.00 95.06 129 ASN A C 1
ATOM 1014 O O . ASN A 1 129 ? 0.653 0.222 -16.179 1.00 95.06 129 ASN A O 1
ATOM 1018 N N . ALA A 1 130 ? 0.891 2.421 -15.807 1.00 95.44 130 ALA A N 1
ATOM 1019 C CA . ALA A 1 130 ? 2.226 2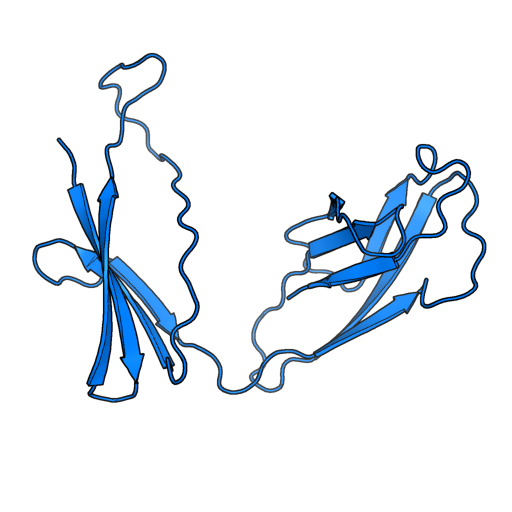.514 -16.366 1.00 95.44 130 ALA A CA 1
ATOM 1020 C C . ALA A 1 130 ? 2.998 3.710 -15.806 1.00 95.44 130 ALA A C 1
ATOM 1022 O O . ALA A 1 130 ? 2.430 4.767 -15.540 1.00 95.44 130 ALA A O 1
ATOM 1023 N N . TYR A 1 131 ? 4.317 3.561 -15.719 1.00 94.44 131 TYR A N 1
ATOM 1024 C CA . TYR A 1 131 ? 5.229 4.612 -15.290 1.00 94.44 131 TYR A CA 1
ATOM 1025 C C . TYR A 1 131 ? 6.513 4.580 -16.107 1.00 94.44 131 TYR A C 1
ATOM 1027 O O . TYR A 1 131 ? 7.107 3.521 -16.288 1.00 94.44 131 TYR A O 1
ATOM 1035 N N . THR A 1 132 ? 6.957 5.734 -16.607 1.00 93.62 132 THR A N 1
ATOM 1036 C CA . THR A 1 132 ? 8.214 5.829 -17.359 1.00 93.62 132 THR A CA 1
ATOM 1037 C C . THR A 1 132 ? 9.287 6.481 -16.508 1.00 93.62 132 THR A C 1
ATOM 1039 O O . THR A 1 132 ? 9.152 7.639 -16.121 1.00 93.62 132 THR A O 1
ATOM 1042 N N . CYS A 1 133 ? 10.375 5.756 -16.268 1.00 87.81 133 CYS A N 1
ATOM 1043 C CA . CYS A 1 133 ? 11.542 6.244 -15.546 1.00 87.81 133 CYS A CA 1
ATOM 1044 C C . CYS A 1 133 ? 12.782 6.253 -16.446 1.00 87.81 133 CYS A C 1
ATOM 1046 O O . CYS A 1 133 ? 12.852 5.559 -17.463 1.00 87.81 133 CYS A O 1
ATOM 1048 N N . ASN A 1 134 ? 13.778 7.060 -16.079 1.00 86.88 134 ASN A N 1
ATOM 1049 C CA . ASN A 1 134 ? 15.059 7.078 -16.772 1.00 86.88 134 ASN A CA 1
ATOM 1050 C C . ASN A 1 134 ? 16.084 6.215 -16.021 1.00 86.88 134 ASN A C 1
ATOM 1052 O O . ASN A 1 134 ? 16.506 6.543 -14.915 1.00 86.88 134 ASN A O 1
ATOM 1056 N N . MET A 1 135 ? 16.524 5.1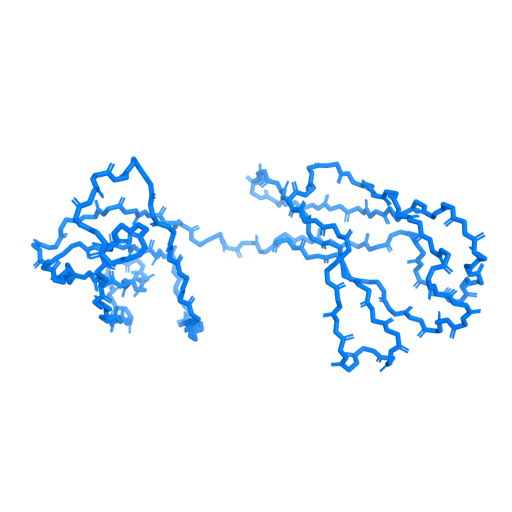33 -16.657 1.00 79.38 135 MET A N 1
ATOM 1057 C CA . MET A 1 135 ? 17.424 4.124 -16.098 1.00 79.38 135 MET A CA 1
ATOM 1058 C C . MET A 1 135 ? 18.910 4.465 -16.276 1.00 79.38 135 MET A C 1
ATOM 1060 O O . MET A 1 135 ? 19.765 3.613 -16.053 1.00 79.38 135 MET A O 1
ATOM 1064 N N . ARG A 1 136 ? 19.277 5.702 -16.651 1.00 77.00 136 ARG A N 1
ATOM 1065 C CA . ARG A 1 136 ? 20.696 6.083 -16.830 1.00 77.00 136 ARG A CA 1
ATOM 1066 C C . ARG A 1 136 ? 21.540 5.961 -15.559 1.00 77.00 136 ARG A C 1
ATOM 1068 O O . ARG A 1 136 ? 22.755 5.803 -15.670 1.00 77.00 136 ARG A O 1
ATOM 1075 N N . CYS A 1 137 ? 20.923 6.011 -14.380 1.00 57.50 137 CYS A N 1
ATOM 1076 C CA . CYS A 1 137 ? 21.613 5.795 -13.106 1.00 57.50 137 CYS A CA 1
ATOM 1077 C C . CYS A 1 137 ? 21.865 4.307 -12.793 1.00 57.50 137 CYS A C 1
ATOM 1079 O O . CYS A 1 137 ? 22.711 4.011 -11.954 1.00 57.50 137 CYS A O 1
ATOM 1081 N N . CYS A 1 138 ? 21.201 3.372 -13.483 1.00 60.56 138 CYS A N 1
ATOM 1082 C CA . CYS A 1 138 ? 21.386 1.932 -13.300 1.00 60.56 138 CYS A CA 1
ATOM 1083 C C . CYS A 1 138 ? 22.295 1.369 -14.390 1.00 60.56 138 CYS A C 1
ATOM 1085 O O . CYS A 1 138 ? 21.833 0.887 -15.419 1.00 60.56 138 CYS A O 1
ATOM 1087 N N . LYS A 1 139 ? 23.616 1.455 -14.193 1.00 50.75 139 LYS A N 1
ATOM 1088 C CA . LYS A 1 139 ? 24.569 0.968 -15.203 1.00 50.75 139 LYS A CA 1
ATOM 1089 C C . LYS A 1 139 ? 24.690 -0.558 -15.266 1.00 50.75 139 LYS A C 1
ATOM 1091 O O . LYS A 1 139 ? 25.062 -1.030 -16.324 1.00 50.75 139 LYS A O 1
ATOM 1096 N N . HIS A 1 140 ? 24.344 -1.293 -14.205 1.00 49.97 140 HIS A N 1
ATOM 1097 C CA . HIS A 1 140 ? 24.256 -2.764 -14.167 1.00 49.97 140 HIS A CA 1
ATOM 1098 C C . HIS A 1 140 ? 23.402 -3.212 -12.967 1.00 49.97 140 HIS A C 1
ATOM 1100 O O . HIS A 1 140 ? 23.900 -3.847 -12.041 1.00 49.97 140 HIS A O 1
ATOM 1106 N N . CYS A 1 141 ? 22.133 -2.809 -12.922 1.00 47.28 141 CYS A N 1
ATOM 1107 C CA . CYS A 1 141 ? 21.245 -3.237 -11.843 1.00 47.28 141 CYS A CA 1
ATOM 1108 C C . CYS A 1 141 ? 20.489 -4.488 -12.282 1.00 47.28 141 CYS A C 1
ATOM 1110 O O . CYS A 1 141 ? 19.509 -4.382 -13.018 1.00 47.28 141 CYS A O 1
ATOM 1112 N N . THR A 1 142 ? 20.906 -5.662 -11.807 1.00 53.59 142 THR A N 1
ATOM 1113 C CA . THR A 1 142 ? 19.933 -6.739 -11.604 1.00 53.59 142 THR A CA 1
ATOM 1114 C C . THR A 1 142 ? 19.016 -6.244 -10.502 1.00 53.59 142 THR A C 1
ATOM 1116 O O . THR A 1 142 ? 19.464 -6.013 -9.379 1.00 53.59 142 THR A O 1
ATOM 1119 N N . GLY A 1 143 ? 17.769 -5.960 -10.849 1.00 57.25 143 GLY A N 1
ATOM 1120 C CA . GLY A 1 143 ? 16.888 -5.250 -9.950 1.00 57.25 143 GLY A CA 1
ATOM 1121 C C . GLY A 1 143 ? 15.473 -5.763 -9.998 1.00 57.25 143 GLY A C 1
ATOM 1122 O O . GLY A 1 143 ? 14.987 -6.204 -11.036 1.00 57.25 143 GLY A O 1
ATOM 1123 N N . TYR A 1 144 ? 14.816 -5.699 -8.850 1.00 61.72 144 TYR A N 1
ATOM 1124 C CA . TYR A 1 144 ? 13.405 -6.016 -8.751 1.00 61.72 144 TYR A CA 1
ATOM 1125 C C . TYR A 1 144 ? 12.595 -4.735 -8.870 1.00 61.72 144 TYR A C 1
ATOM 1127 O O . TYR A 1 144 ? 12.969 -3.690 -8.332 1.00 61.72 144 TYR A O 1
ATOM 1135 N N . ILE A 1 145 ? 11.466 -4.842 -9.564 1.00 63.44 145 ILE A N 1
ATOM 1136 C CA . ILE A 1 145 ? 10.448 -3.804 -9.600 1.00 63.44 145 ILE A CA 1
ATOM 1137 C C . ILE A 1 145 ? 9.247 -4.316 -8.827 1.00 63.44 145 ILE A C 1
ATOM 1139 O O . ILE A 1 145 ? 8.748 -5.414 -9.078 1.00 63.44 145 ILE A O 1
ATOM 1143 N N . ARG A 1 146 ? 8.787 -3.508 -7.877 1.00 68.94 146 ARG A N 1
ATOM 1144 C CA . ARG A 1 146 ? 7.555 -3.754 -7.138 1.00 68.94 146 ARG A CA 1
ATOM 1145 C C . ARG A 1 146 ? 6.617 -2.588 -7.385 1.00 68.94 146 ARG A C 1
ATOM 1147 O O . ARG A 1 146 ? 7.026 -1.433 -7.307 1.00 68.94 146 ARG A O 1
ATOM 1154 N N . CYS A 1 147 ? 5.372 -2.933 -7.676 1.00 58.00 147 CYS A N 1
ATOM 1155 C CA . CYS A 1 147 ? 4.251 -2.016 -7.650 1.00 58.00 147 CYS A CA 1
ATOM 1156 C C . CYS A 1 147 ? 3.459 -2.306 -6.370 1.00 58.00 147 CYS A C 1
ATOM 1158 O O . CYS A 1 147 ? 3.170 -3.476 -6.099 1.00 58.00 147 CYS A O 1
ATOM 1160 N N . THR A 1 148 ? 3.178 -1.287 -5.563 1.00 63.03 148 THR A N 1
ATOM 1161 C CA . THR A 1 148 ? 2.324 -1.399 -4.370 1.00 63.03 148 THR A CA 1
ATOM 1162 C C . THR A 1 148 ? 1.089 -0.525 -4.513 1.00 63.03 148 THR A C 1
ATOM 1164 O O . THR A 1 148 ? 1.095 0.423 -5.290 1.00 63.03 148 THR A O 1
ATOM 1167 N N . ILE A 1 149 ? 0.046 -0.897 -3.780 1.00 58.75 149 ILE A N 1
ATOM 1168 C CA . ILE A 1 149 ? -1.335 -0.401 -3.807 1.00 58.75 149 ILE A CA 1
ATOM 1169 C C . ILE A 1 149 ? -1.766 -0.046 -2.389 1.00 58.75 149 ILE A C 1
ATOM 1171 O O . ILE A 1 149 ? -1.250 -0.712 -1.456 1.00 58.75 149 ILE A O 1
#

Sequence (149 aa):
MATIASFYFQKVESILSVINFSISFIGPEGSEEIVDFNPFAFRIPWVYGTKIIQIRNAKGNVLAEKIVSENSPVVTVVYPNGGEEIYPGNCTIRWNAYDIDGDKLTFDVMLSADNGENWIPIGMDIKENAYTCNMRCCKHCTGYIRCTI

Secondary structure (DSSP, 8-state):
-PEEEEEEEEETTEEEEEEEEEE----GGG-----S-----------TT--EEEEEETT--EEEEEE--SS--EEEEEES-SS----SSEEEEEEEEE-SS-PPP-EEEEEESSTTSS-EEEEEEE-SSEEEEEGGG-SS---EEEEE-

pLDDT: mean 84.18, std 11.37, range [47.28, 96.06]

Radius of gyration: 20.25 Å; chains: 1; bounding box: 44×43×45 Å